Protein AF-A0A7L6A800-F1 (afdb_monomer)

Radius of gyration: 19.6 Å; Cα contacts (8 Å, |Δi|>4): 62; chains: 1; bounding box: 36×36×52 Å

Sequence (90 aa):
MGADLVADLVRVQLAAALGREPTADEQLRAEVALRLHAGGARLHIAKRPAKLERYRRLRADLDAGLTYRDAARKHGVSERTAKRAGKTSG

Secondary structure (DSSP, 8-state):
----HHHHHHHHHHHHHTTPPPPHHHHHHHHHHHHHHTTT------S-HHHHHHHHHHHHHHHTT--HHHHHHHTT--HHHHHHHHH---

Mean predicted aligned error: 14.28 Å

Foldseek 3Di:
DQLPLVVLVVQCVVCVVVVHHRDPVSVVSNVVNCCVVCVVPPPCPPPPPVLVVLLVQLVVCVVVVDDLVRSCVVSVHDSVSSVVSNPPDD

Nearest PDB structures (foldseek):
  2r0q-assembly1_F  TM=5.580E-01  e=4.099E-01  Staphylococcus aureus
  4hri-assembly1_B  TM=4.386E-01  e=7.139E-01  Nostoc sp. PCC 7120 = FACHB-418
  4ld5-assembly1_B  TM=4.308E-01  e=1.243E+00  Staphylococcus aureus
  5ffz-assembly1_A-2  TM=4.073E-01  e=4.454E+00  Staphylococcus aureus

Structure (mmCIF, N/CA/C/O backbone):
data_AF-A0A7L6A800-F1
#
_entry.id   AF-A0A7L6A800-F1
#
loop_
_atom_site.group_PDB
_atom_site.id
_atom_site.type_symbol
_atom_site.label_atom_id
_atom_site.label_alt_id
_atom_site.label_comp_id
_atom_site.label_asym_id
_atom_site.label_entity_id
_atom_site.label_seq_id
_atom_site.pdbx_PDB_ins_code
_atom_site.Cartn_x
_atom_site.Cartn_y
_atom_site.Cartn_z
_atom_site.occupancy
_atom_site.B_iso_or_equiv
_atom_site.auth_seq_id
_atom_site.auth_comp_id
_atom_site.auth_asym_id
_atom_site.auth_atom_id
_atom_site.pdbx_PDB_model_num
ATOM 1 N N . MET A 1 1 ? 13.172 -6.709 -31.617 1.00 48.00 1 MET A N 1
ATOM 2 C CA . MET A 1 1 ? 12.575 -7.686 -30.682 1.00 48.00 1 MET A CA 1
ATOM 3 C C . MET A 1 1 ? 11.700 -6.906 -29.719 1.00 48.00 1 MET A C 1
ATOM 5 O O . MET A 1 1 ? 12.237 -6.100 -28.972 1.00 48.00 1 MET A O 1
ATOM 9 N N . GLY A 1 2 ? 10.375 -7.028 -29.824 1.00 53.53 2 GLY A N 1
ATOM 10 C CA . GLY A 1 2 ? 9.456 -6.350 -28.908 1.00 53.53 2 GLY A CA 1
ATOM 11 C C . GLY A 1 2 ? 9.512 -7.032 -27.546 1.00 53.53 2 GLY A C 1
ATOM 12 O O . GLY A 1 2 ? 9.298 -8.238 -27.470 1.00 53.53 2 GLY A O 1
ATOM 13 N N . ALA A 1 3 ? 9.871 -6.289 -26.502 1.00 59.75 3 ALA A N 1
ATOM 14 C CA . ALA A 1 3 ? 9.827 -6.787 -25.135 1.00 59.75 3 ALA A CA 1
ATOM 15 C C . ALA A 1 3 ? 8.356 -6.922 -24.719 1.00 59.75 3 ALA A C 1
ATOM 17 O O . ALA A 1 3 ? 7.661 -5.917 -24.560 1.00 59.75 3 ALA A O 1
ATOM 18 N N . ASP A 1 4 ? 7.868 -8.155 -24.599 1.00 79.88 4 ASP A N 1
ATOM 19 C CA . ASP A 1 4 ? 6.558 -8.421 -24.017 1.00 79.88 4 ASP A CA 1
ATOM 20 C C . ASP A 1 4 ? 6.695 -8.350 -22.494 1.00 79.88 4 ASP A C 1
ATOM 22 O O . ASP A 1 4 ? 7.114 -9.303 -21.832 1.00 79.88 4 ASP A O 1
ATOM 26 N N . LEU A 1 5 ? 6.356 -7.177 -21.953 1.00 75.00 5 LEU A N 1
ATOM 27 C CA . LEU A 1 5 ? 6.401 -6.888 -20.524 1.00 75.00 5 LEU A CA 1
ATOM 28 C C . LEU A 1 5 ? 5.667 -7.941 -19.692 1.00 75.00 5 LEU A C 1
ATOM 30 O O . LEU A 1 5 ? 6.139 -8.309 -18.618 1.00 75.00 5 LEU A O 1
ATOM 34 N N . VAL A 1 6 ? 4.516 -8.416 -20.169 1.00 78.56 6 VAL A N 1
ATOM 35 C CA . VAL A 1 6 ? 3.711 -9.384 -19.426 1.00 78.56 6 VAL A CA 1
ATOM 36 C C . VAL A 1 6 ? 4.446 -10.715 -19.382 1.00 78.56 6 VAL A C 1
ATOM 38 O O . VAL A 1 6 ? 4.590 -11.295 -18.308 1.00 78.56 6 VAL A O 1
ATOM 41 N N . ALA A 1 7 ? 4.989 -11.165 -20.512 1.00 82.25 7 ALA A N 1
ATOM 42 C CA . ALA A 1 7 ? 5.753 -12.404 -20.56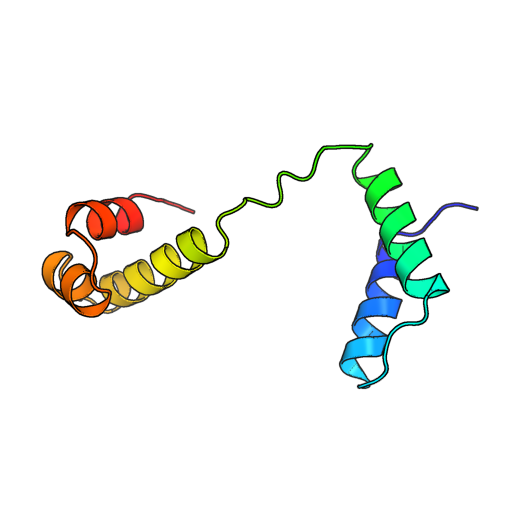5 1.00 82.25 7 ALA A CA 1
ATOM 43 C C . ALA A 1 7 ? 7.016 -12.356 -19.684 1.00 82.25 7 ALA A C 1
ATOM 45 O O . ALA A 1 7 ? 7.317 -13.333 -18.995 1.00 82.25 7 ALA A O 1
ATOM 46 N N . ASP A 1 8 ? 7.744 -11.237 -19.673 1.00 82.50 8 ASP A N 1
ATOM 47 C CA . ASP A 1 8 ? 8.961 -11.091 -18.866 1.00 82.50 8 ASP A CA 1
ATOM 48 C C . ASP A 1 8 ? 8.651 -11.013 -17.357 1.00 82.50 8 ASP A C 1
ATOM 50 O O . ASP A 1 8 ? 9.319 -11.671 -16.556 1.00 82.50 8 ASP A O 1
ATOM 54 N N . LEU A 1 9 ? 7.587 -10.307 -16.955 1.00 80.31 9 LEU A N 1
ATOM 55 C CA . LEU A 1 9 ? 7.136 -10.273 -15.557 1.00 80.31 9 LEU A CA 1
ATOM 56 C C . LEU A 1 9 ? 6.614 -11.632 -15.074 1.00 80.31 9 LEU A C 1
ATOM 58 O O . LEU A 1 9 ? 6.909 -12.038 -13.948 1.00 80.31 9 LEU A O 1
ATOM 62 N N . VAL A 1 10 ? 5.872 -12.354 -15.918 1.00 85.44 10 VAL A N 1
ATOM 63 C CA . VAL A 1 10 ? 5.355 -13.691 -15.591 1.00 85.44 10 VAL A CA 1
ATOM 64 C C . VAL A 1 10 ? 6.497 -14.676 -15.360 1.00 85.44 10 VAL A C 1
ATOM 66 O O . VAL A 1 10 ? 6.423 -15.464 -14.422 1.00 85.44 10 VAL A O 1
ATOM 69 N N . ARG A 1 11 ? 7.586 -14.617 -16.140 1.00 82.62 11 ARG A N 1
ATOM 70 C CA . ARG A 1 11 ? 8.755 -15.489 -15.916 1.00 82.62 11 ARG A CA 1
ATOM 71 C C . ARG A 1 11 ? 9.414 -15.240 -14.560 1.00 82.62 11 ARG A C 1
ATOM 73 O O . ARG A 1 11 ? 9.738 -16.203 -13.869 1.00 82.62 11 ARG A O 1
ATOM 80 N N . VAL A 1 12 ? 9.547 -13.976 -14.154 1.00 84.62 12 VAL A N 1
ATOM 81 C CA . VAL A 1 12 ? 10.089 -13.605 -12.836 1.00 84.62 12 VAL A CA 1
ATOM 82 C C . VAL A 1 12 ? 9.163 -14.057 -11.700 1.00 84.62 12 VAL A C 1
ATOM 84 O O . VAL A 1 12 ? 9.633 -14.614 -10.711 1.00 84.62 12 VAL A O 1
ATOM 87 N N . GLN A 1 13 ? 7.846 -13.884 -11.837 1.00 83.19 13 GLN A N 1
ATOM 88 C CA . GLN A 1 13 ? 6.893 -14.335 -10.815 1.00 83.19 13 GLN A CA 1
ATOM 89 C C . GLN A 1 13 ? 6.808 -15.860 -10.718 1.00 83.19 13 GLN A C 1
ATOM 91 O O . GLN A 1 13 ? 6.751 -16.402 -9.616 1.00 83.19 13 GLN A O 1
ATOM 96 N N . LEU A 1 14 ? 6.845 -16.559 -11.853 1.00 85.38 14 LEU A N 1
ATOM 97 C CA . LEU A 1 14 ? 6.863 -18.017 -11.901 1.00 85.38 14 LEU A CA 1
ATOM 98 C C . LEU A 1 14 ? 8.139 -18.576 -11.263 1.00 85.38 14 LEU A C 1
ATOM 100 O O . LEU A 1 14 ? 8.078 -19.592 -10.582 1.00 85.38 14 LEU A O 1
ATOM 104 N N . ALA A 1 15 ? 9.278 -17.899 -11.434 1.00 83.00 15 ALA A N 1
ATOM 105 C CA . ALA A 1 15 ? 10.515 -18.244 -10.743 1.00 83.00 15 ALA A CA 1
ATOM 106 C C . ALA A 1 15 ? 10.319 -18.269 -9.222 1.00 83.00 15 ALA A C 1
ATOM 108 O O . ALA A 1 15 ? 10.499 -19.307 -8.583 1.00 83.00 15 ALA A O 1
ATOM 109 N N . ALA A 1 16 ? 9.832 -17.156 -8.675 1.00 78.94 16 ALA A N 1
ATOM 110 C CA . ALA A 1 16 ? 9.575 -17.021 -7.249 1.00 78.94 16 ALA A CA 1
ATOM 111 C C . ALA A 1 16 ? 8.524 -18.028 -6.741 1.00 78.94 16 ALA A C 1
ATOM 113 O O . ALA A 1 16 ? 8.704 -18.618 -5.679 1.00 78.94 16 ALA A O 1
ATOM 114 N N . ALA A 1 17 ? 7.456 -18.276 -7.509 1.00 84.06 17 ALA A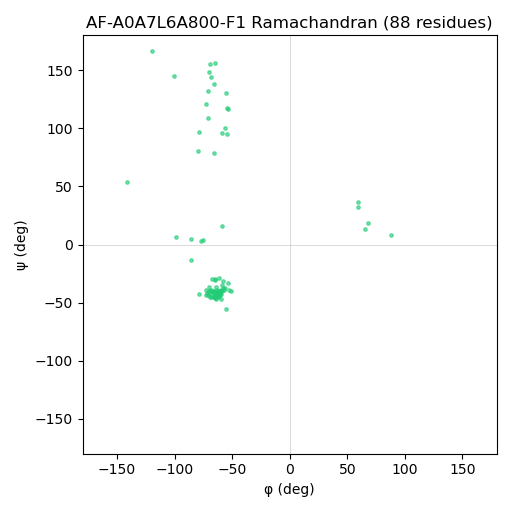 N 1
ATOM 115 C CA . ALA A 1 17 ? 6.413 -19.242 -7.153 1.00 84.06 17 ALA A CA 1
ATOM 116 C C . ALA A 1 17 ? 6.925 -20.693 -7.112 1.00 84.06 17 ALA A C 1
ATOM 118 O O . ALA A 1 17 ? 6.428 -21.503 -6.333 1.00 84.06 17 ALA A O 1
ATOM 119 N N . LEU A 1 18 ? 7.934 -21.012 -7.925 1.00 89.81 18 LEU A N 1
ATOM 120 C CA . LEU A 1 18 ? 8.615 -22.307 -7.939 1.00 89.81 18 LEU A CA 1
ATOM 121 C C . LEU A 1 18 ? 9.762 -22.392 -6.915 1.00 89.81 18 LEU A C 1
ATOM 123 O O . L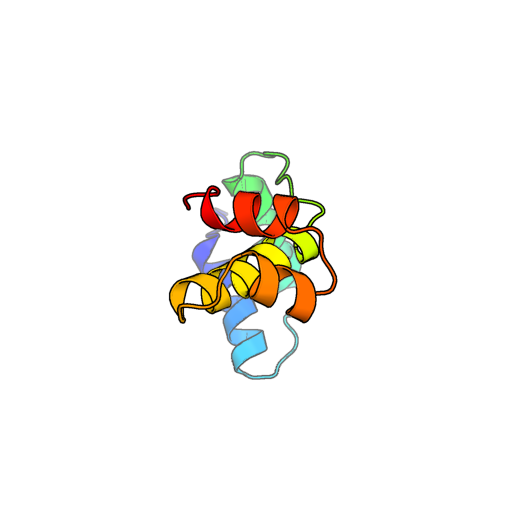EU A 1 18 ? 10.483 -23.387 -6.897 1.00 89.81 18 LEU A O 1
ATOM 127 N N . GLY A 1 19 ? 9.961 -21.362 -6.084 1.00 86.88 19 GLY A N 1
ATOM 128 C CA . GLY A 1 19 ? 11.050 -21.309 -5.105 1.00 86.88 19 GLY A CA 1
ATOM 129 C C . GLY A 1 19 ? 12.442 -21.193 -5.733 1.00 86.88 19 GLY A C 1
ATOM 130 O O . GLY A 1 19 ? 13.432 -21.491 -5.067 1.00 86.88 19 GLY A O 1
ATOM 131 N N . ARG A 1 20 ? 12.530 -20.784 -7.007 1.00 90.44 20 ARG A N 1
ATOM 132 C CA . ARG A 1 20 ? 13.800 -20.512 -7.687 1.00 90.44 20 ARG A CA 1
ATOM 133 C C . ARG A 1 20 ? 14.069 -19.013 -7.731 1.00 90.44 20 ARG A C 1
ATOM 135 O O . ARG A 1 20 ? 13.166 -18.206 -7.944 1.00 90.44 20 ARG A O 1
ATOM 142 N N . GLU A 1 21 ? 15.338 -18.651 -7.627 1.00 84.31 21 GLU A N 1
ATOM 143 C CA . GLU A 1 21 ? 15.758 -17.284 -7.909 1.00 84.31 21 GLU A CA 1
ATOM 144 C C . GLU A 1 21 ? 15.655 -17.016 -9.426 1.00 84.31 21 GLU A C 1
ATOM 146 O O . GLU 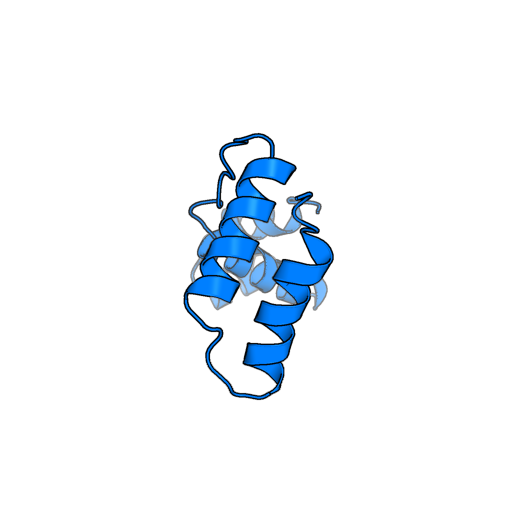A 1 21 ? 16.095 -17.845 -10.237 1.00 84.31 21 GLU A O 1
ATOM 151 N N . PRO A 1 22 ? 15.048 -15.894 -9.850 1.00 80.81 22 PRO A N 1
ATOM 152 C CA . PRO A 1 22 ? 15.039 -15.497 -11.251 1.00 80.81 22 PRO A CA 1
ATOM 153 C C . PRO A 1 22 ? 16.461 -15.163 -11.708 1.00 80.81 22 PRO A C 1
ATOM 155 O O . PRO A 1 22 ? 17.218 -14.500 -10.996 1.00 80.81 22 PRO A O 1
ATOM 158 N N . THR A 1 23 ? 16.820 -15.599 -12.913 1.00 85.94 23 THR A N 1
ATOM 159 C CA . THR A 1 23 ? 18.150 -15.351 -13.488 1.00 85.94 23 THR A CA 1
ATOM 160 C C . THR A 1 23 ? 18.387 -13.858 -13.732 1.00 85.94 23 THR A C 1
ATOM 162 O O . THR A 1 23 ? 17.441 -13.088 -13.916 1.00 85.94 23 THR A O 1
ATOM 165 N N . ALA A 1 24 ? 19.657 -13.440 -13.774 1.00 79.06 24 ALA A N 1
ATOM 166 C CA . ALA A 1 24 ? 20.024 -12.048 -14.048 1.00 79.06 24 ALA A CA 1
ATOM 167 C C . ALA A 1 24 ? 19.441 -11.543 -15.383 1.00 79.06 24 ALA A C 1
ATOM 169 O O . ALA A 1 24 ? 18.961 -10.415 -15.458 1.00 79.06 24 ALA A O 1
ATOM 170 N N . ASP A 1 25 ? 19.403 -12.398 -16.409 1.00 79.06 25 ASP A N 1
ATOM 171 C CA . ASP A 1 25 ? 18.789 -12.094 -17.703 1.00 79.06 25 ASP A CA 1
ATOM 172 C C . ASP A 1 25 ? 17.265 -11.926 -17.630 1.00 79.06 25 ASP A C 1
ATOM 174 O O . ASP A 1 25 ? 16.716 -11.019 -18.257 1.00 79.06 25 ASP A O 1
ATOM 178 N N . GLU A 1 26 ? 16.559 -12.765 -16.864 1.00 77.62 26 GLU A N 1
ATOM 179 C CA . GLU A 1 26 ? 15.109 -12.628 -16.655 1.00 77.62 26 GLU A CA 1
ATOM 180 C C . GLU A 1 26 ? 14.775 -11.323 -15.924 1.00 77.62 26 GLU A C 1
ATOM 182 O O . GLU A 1 26 ? 13.856 -10.606 -16.326 1.00 77.62 26 GLU A O 1
ATOM 187 N N . GLN A 1 27 ? 15.553 -10.986 -14.891 1.00 78.44 27 GLN A N 1
ATOM 188 C CA . GLN A 1 27 ? 15.402 -9.733 -14.151 1.00 78.44 27 GLN A CA 1
ATOM 189 C C . GLN A 1 27 ? 15.683 -8.518 -15.043 1.00 78.44 27 GLN A C 1
ATOM 191 O O . GLN A 1 27 ? 14.883 -7.582 -15.076 1.00 78.44 27 GLN A O 1
ATOM 196 N N . LEU A 1 28 ? 16.775 -8.552 -15.814 1.00 78.19 28 LEU A N 1
ATOM 197 C CA . LEU A 1 28 ? 17.161 -7.466 -16.713 1.00 78.19 28 LEU A CA 1
ATOM 198 C C . LEU A 1 28 ? 16.109 -7.234 -17.802 1.00 78.19 28 LEU A C 1
ATOM 200 O O . LEU A 1 28 ? 15.774 -6.089 -18.099 1.00 78.19 28 LEU A O 1
ATOM 204 N N . ARG A 1 29 ? 15.548 -8.299 -18.384 1.00 78.75 29 ARG A N 1
ATOM 205 C CA . ARG A 1 29 ? 14.483 -8.181 -19.392 1.00 78.75 29 ARG A CA 1
ATOM 206 C C . ARG A 1 29 ? 13.205 -7.601 -18.807 1.00 78.75 29 ARG A C 1
ATOM 208 O O . ARG A 1 29 ? 12.657 -6.675 -19.398 1.00 78.75 29 ARG A O 1
ATOM 215 N N . ALA A 1 30 ? 12.779 -8.069 -17.635 1.00 76.31 30 ALA A N 1
ATOM 216 C CA . ALA A 1 30 ? 11.618 -7.514 -16.947 1.00 76.31 30 ALA A CA 1
ATOM 217 C C . ALA A 1 30 ? 11.821 -6.029 -16.602 1.00 76.31 30 ALA A C 1
ATOM 219 O O . ALA A 1 30 ? 10.920 -5.216 -16.803 1.00 76.31 30 ALA A O 1
ATOM 220 N N . GLU A 1 31 ? 13.017 -5.646 -16.152 1.00 78.44 31 GLU A N 1
ATOM 221 C CA . GLU A 1 31 ? 13.356 -4.252 -15.870 1.00 78.44 31 GLU A CA 1
ATOM 222 C C . GLU A 1 31 ? 13.368 -3.383 -17.137 1.00 78.44 31 GLU A C 1
ATOM 224 O O . GLU A 1 31 ? 12.806 -2.285 -17.145 1.00 78.44 31 GLU A O 1
ATOM 229 N N . VAL A 1 32 ? 13.976 -3.859 -18.226 1.00 78.12 32 VAL A N 1
ATOM 230 C CA . VAL A 1 32 ? 14.000 -3.151 -19.514 1.00 78.12 32 VAL A CA 1
ATOM 231 C C . VAL A 1 32 ? 12.588 -3.008 -20.073 1.00 78.12 32 VAL A C 1
ATOM 233 O O . VAL A 1 32 ? 12.210 -1.913 -20.488 1.00 78.12 32 VAL A O 1
ATOM 236 N N . ALA A 1 33 ? 11.781 -4.068 -20.026 1.00 74.94 33 ALA A N 1
ATOM 237 C CA . ALA A 1 33 ? 10.392 -4.029 -20.454 1.00 74.94 33 ALA A CA 1
ATOM 238 C C . ALA A 1 33 ? 9.577 -3.034 -19.616 1.00 74.94 33 ALA A C 1
ATOM 240 O O . ALA A 1 33 ? 8.808 -2.253 -20.175 1.00 74.94 33 ALA A O 1
ATOM 241 N N . LEU A 1 34 ? 9.789 -2.990 -18.293 1.00 73.06 34 LEU A N 1
ATOM 242 C CA . LEU A 1 34 ? 9.154 -2.011 -17.406 1.00 73.06 34 LEU A CA 1
ATOM 243 C C . LEU A 1 34 ? 9.565 -0.581 -17.765 1.00 73.06 34 LEU A C 1
ATOM 245 O O . LEU A 1 34 ? 8.710 0.297 -17.841 1.00 73.06 34 LEU A O 1
ATOM 249 N N . ARG A 1 35 ? 10.854 -0.334 -18.017 1.00 71.88 35 ARG A N 1
ATOM 250 C CA . ARG A 1 35 ? 11.371 0.996 -18.384 1.00 71.88 35 ARG A CA 1
ATOM 251 C C . ARG A 1 35 ? 10.838 1.476 -19.734 1.00 71.88 35 ARG A C 1
ATOM 253 O O . ARG A 1 35 ? 10.491 2.651 -19.855 1.00 71.88 35 ARG A O 1
ATOM 260 N N . LEU A 1 36 ? 10.767 0.579 -20.719 1.00 71.12 36 LEU A N 1
ATOM 261 C CA . LEU A 1 36 ? 10.231 0.861 -22.052 1.00 71.12 36 LEU A CA 1
ATOM 262 C C . LEU A 1 36 ? 8.717 1.095 -22.009 1.00 71.12 36 LEU A C 1
ATOM 264 O O . LEU A 1 36 ? 8.237 2.065 -22.587 1.00 71.12 36 LEU A O 1
ATOM 268 N N . HIS A 1 37 ? 7.971 0.252 -21.289 1.00 69.56 37 HIS A N 1
ATOM 269 C CA . HIS A 1 37 ? 6.514 0.357 -21.197 1.00 69.56 37 HIS A CA 1
ATOM 270 C C . HIS A 1 37 ? 6.058 1.544 -20.343 1.00 69.56 37 HIS A C 1
ATOM 272 O O . HIS A 1 37 ? 5.121 2.246 -20.706 1.00 69.56 37 HIS A O 1
ATOM 278 N N . ALA A 1 38 ? 6.749 1.821 -19.234 1.00 66.56 38 ALA A N 1
ATOM 279 C CA . ALA A 1 38 ? 6.481 2.997 -18.414 1.00 66.56 38 ALA A CA 1
ATOM 280 C C . ALA A 1 38 ? 7.046 4.292 -19.029 1.00 66.56 38 ALA A C 1
ATOM 282 O O . ALA A 1 38 ? 6.941 5.342 -18.404 1.00 66.56 38 ALA A O 1
ATOM 283 N N . GLY A 1 39 ? 7.652 4.254 -20.224 1.00 60.03 39 GLY A N 1
ATOM 284 C CA . GLY A 1 39 ? 8.076 5.447 -20.966 1.00 60.03 39 GLY A CA 1
ATOM 285 C C . GLY A 1 39 ? 9.072 6.337 -20.219 1.00 60.03 39 GLY A C 1
ATOM 286 O O . GLY A 1 39 ? 9.016 7.559 -20.337 1.00 60.03 39 GLY A O 1
ATOM 287 N N . GLY A 1 40 ? 9.937 5.757 -19.379 1.00 53.06 40 GLY A N 1
ATOM 288 C CA . GLY A 1 40 ? 10.821 6.539 -18.507 1.00 53.06 40 GLY A CA 1
ATOM 289 C C . GLY A 1 40 ? 10.086 7.362 -17.440 1.00 53.06 40 GLY A C 1
ATOM 290 O O . GLY A 1 40 ? 10.703 8.220 -16.802 1.00 53.06 40 GLY A O 1
ATOM 291 N N . ALA A 1 41 ? 8.790 7.111 -17.210 1.00 48.56 41 ALA A N 1
ATOM 292 C CA . ALA A 1 41 ? 8.066 7.681 -16.091 1.00 48.56 41 ALA A CA 1
ATOM 293 C C . ALA A 1 41 ? 8.837 7.333 -14.823 1.00 48.56 41 ALA A C 1
ATOM 295 O O . ALA A 1 41 ? 9.023 6.163 -14.479 1.00 48.56 41 ALA A O 1
ATOM 296 N N . ARG A 1 42 ? 9.309 8.373 -14.132 1.00 45.66 42 ARG A N 1
ATOM 297 C CA . ARG A 1 42 ? 9.785 8.266 -12.760 1.00 45.66 42 ARG A CA 1
ATOM 298 C C . ARG A 1 42 ? 8.649 7.643 -11.965 1.00 45.66 42 ARG A C 1
ATOM 300 O O . ARG A 1 42 ? 7.744 8.348 -11.524 1.00 45.66 42 ARG A O 1
ATOM 307 N N . LEU A 1 43 ? 8.695 6.324 -11.794 1.00 46.91 43 LEU A N 1
ATOM 308 C CA . LEU A 1 43 ? 7.917 5.636 -10.788 1.00 46.91 43 LEU A CA 1
ATOM 309 C C . LEU A 1 43 ? 8.323 6.305 -9.482 1.00 46.91 43 LEU A C 1
ATOM 311 O O . LEU A 1 43 ? 9.402 6.062 -8.940 1.00 46.91 43 LEU A O 1
ATOM 315 N N . HIS A 1 44 ? 7.479 7.216 -9.003 1.00 45.22 44 HIS A N 1
ATOM 316 C CA . HIS A 1 44 ? 7.515 7.658 -7.627 1.00 45.22 44 HIS A CA 1
ATOM 317 C C . HIS A 1 44 ? 7.114 6.423 -6.822 1.00 45.22 44 HIS A C 1
ATOM 319 O O . HIS A 1 44 ? 5.963 6.271 -6.421 1.00 45.22 44 HIS A O 1
ATOM 325 N N . ILE A 1 45 ? 8.067 5.505 -6.627 1.00 48.34 45 ILE A N 1
ATOM 326 C CA . ILE A 1 45 ? 7.986 4.460 -5.620 1.00 48.34 45 ILE A CA 1
ATOM 327 C C . ILE A 1 45 ? 7.849 5.253 -4.334 1.00 48.34 45 ILE A C 1
ATOM 329 O O . ILE A 1 45 ? 8.810 5.850 -3.840 1.00 48.34 45 ILE A O 1
ATOM 333 N N . ALA A 1 46 ? 6.600 5.426 -3.904 1.00 45.34 46 ALA A N 1
ATOM 334 C CA . ALA A 1 46 ? 6.263 6.315 -2.822 1.00 45.34 46 ALA A CA 1
ATOM 335 C C . ALA A 1 46 ? 7.138 5.898 -1.647 1.00 45.34 46 ALA A C 1
ATOM 337 O O . ALA A 1 46 ? 7.022 4.782 -1.150 1.00 45.34 46 ALA A O 1
ATOM 338 N N . LYS A 1 47 ? 8.022 6.802 -1.212 1.00 45.19 47 LYS A N 1
ATOM 339 C CA . LYS A 1 47 ? 8.995 6.642 -0.119 1.00 45.19 47 LYS A CA 1
ATOM 340 C C . LYS A 1 47 ? 8.354 6.308 1.241 1.00 45.19 47 LYS A C 1
ATOM 342 O O . LYS A 1 47 ? 8.958 6.524 2.286 1.00 45.19 47 LYS A O 1
ATOM 347 N N . ARG A 1 48 ? 7.091 5.876 1.279 1.00 52.91 48 ARG A N 1
ATOM 348 C CA . ARG A 1 48 ? 6.326 5.615 2.492 1.00 52.91 48 ARG A CA 1
ATOM 349 C C . ARG A 1 48 ? 5.417 4.378 2.383 1.00 52.91 48 ARG A C 1
ATOM 351 O O . ARG A 1 48 ? 4.239 4.504 2.733 1.00 52.91 48 ARG A O 1
ATOM 358 N N . PRO A 1 49 ? 5.926 3.185 2.007 1.00 59.34 49 PRO A N 1
ATOM 359 C CA . PRO A 1 49 ? 5.166 1.944 2.189 1.00 59.34 49 PRO 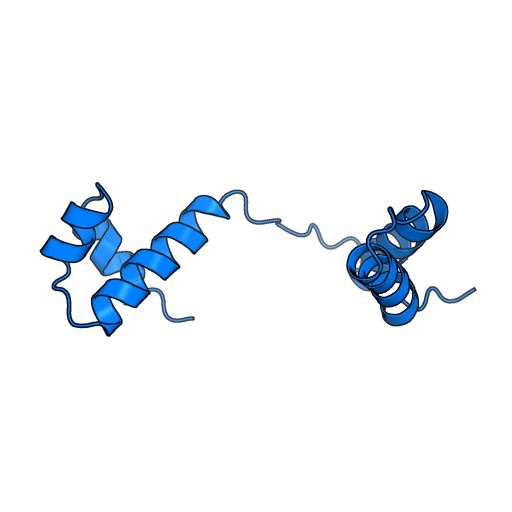A CA 1
ATOM 360 C C . PRO A 1 49 ? 4.703 1.811 3.648 1.00 59.34 49 PRO A C 1
ATOM 362 O O . PRO A 1 49 ? 3.538 1.538 3.908 1.00 59.34 49 PRO A O 1
ATOM 365 N N . ALA A 1 50 ? 5.552 2.203 4.604 1.00 67.50 50 ALA A N 1
ATOM 366 C CA . ALA A 1 50 ? 5.218 2.233 6.026 1.00 67.50 50 ALA A CA 1
ATOM 367 C C . ALA A 1 50 ? 4.058 3.183 6.396 1.00 67.50 50 ALA A C 1
ATOM 369 O O . ALA A 1 50 ? 3.359 2.937 7.376 1.00 67.50 50 ALA A O 1
ATOM 370 N N . LYS A 1 51 ? 3.82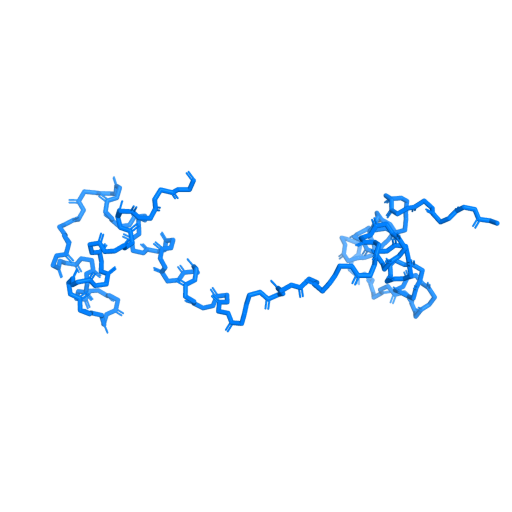9 4.279 5.651 1.00 73.94 51 LYS A N 1
ATOM 371 C CA . LYS A 1 51 ? 2.695 5.186 5.917 1.00 73.94 51 LYS A CA 1
ATOM 372 C C . LYS A 1 51 ? 1.395 4.611 5.365 1.00 73.94 51 LYS A C 1
ATOM 374 O O . LYS A 1 51 ? 0.380 4.693 6.047 1.00 73.94 51 LYS A O 1
ATOM 379 N N . LEU A 1 52 ? 1.436 4.048 4.158 1.00 76.75 52 LEU A N 1
ATOM 380 C CA . LEU A 1 52 ? 0.273 3.412 3.538 1.00 76.75 52 LEU A CA 1
ATOM 381 C C . LEU A 1 52 ? -0.160 2.181 4.331 1.00 76.75 52 LEU A C 1
ATOM 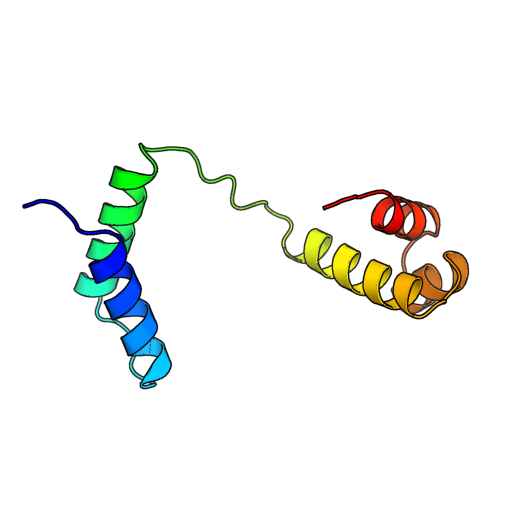383 O O . LEU A 1 52 ? -1.331 2.062 4.672 1.00 76.75 52 LEU A O 1
ATOM 387 N N . GLU A 1 53 ? 0.793 1.338 4.718 1.00 81.50 53 GLU A N 1
ATOM 388 C CA . GLU A 1 53 ? 0.543 0.167 5.556 1.00 81.50 53 GLU A CA 1
ATOM 389 C C . GLU A 1 53 ? -0.044 0.561 6.918 1.00 81.50 53 GLU A C 1
ATOM 391 O O . GLU A 1 53 ? -1.038 -0.001 7.372 1.00 81.50 53 GLU A O 1
ATOM 396 N N . ARG A 1 54 ? 0.493 1.615 7.545 1.00 84.88 54 ARG A N 1
ATOM 397 C CA . ARG A 1 54 ? -0.068 2.157 8.789 1.00 84.88 54 ARG A CA 1
ATOM 398 C C . ARG A 1 54 ? -1.500 2.666 8.612 1.00 84.88 54 ARG A C 1
ATOM 400 O O . ARG A 1 54 ? -2.324 2.469 9.498 1.00 84.88 54 ARG A O 1
ATOM 407 N N . TYR A 1 55 ? -1.806 3.326 7.495 1.00 87.50 55 TYR A N 1
ATOM 408 C CA . TYR A 1 55 ? -3.158 3.827 7.224 1.00 87.50 55 TYR A CA 1
ATOM 409 C C . TYR A 1 55 ? -4.133 2.683 6.950 1.00 87.50 55 TYR A C 1
ATOM 411 O O . TYR A 1 55 ? -5.258 2.743 7.434 1.00 87.50 55 TYR A O 1
ATOM 419 N N . ARG A 1 56 ? -3.694 1.618 6.267 1.00 87.19 56 ARG A N 1
ATOM 420 C CA . ARG A 1 56 ? -4.482 0.392 6.076 1.00 87.19 56 ARG A CA 1
ATOM 421 C C . ARG A 1 56 ? -4.845 -0.262 7.406 1.00 87.19 56 ARG A C 1
ATOM 423 O O . ARG A 1 56 ? -6.012 -0.553 7.627 1.00 87.19 56 ARG A O 1
ATOM 430 N N . ARG A 1 57 ? -3.879 -0.416 8.319 1.00 89.00 57 ARG A N 1
ATOM 431 C CA . ARG A 1 57 ? -4.124 -0.999 9.653 1.00 89.00 57 ARG A CA 1
ATOM 432 C C . ARG A 1 57 ? -5.069 -0.154 10.502 1.00 89.00 57 ARG A C 1
ATOM 434 O O . ARG A 1 57 ? -5.992 -0.691 11.099 1.00 89.00 57 ARG A O 1
ATOM 441 N N . LEU A 1 58 ? -4.869 1.167 10.516 1.00 89.81 58 LEU A N 1
ATOM 442 C CA . LEU A 1 58 ? -5.781 2.090 11.198 1.00 89.81 58 LEU A CA 1
ATOM 443 C C . LEU A 1 58 ? -7.197 2.002 10.628 1.00 89.81 58 LEU A C 1
ATOM 445 O O . LEU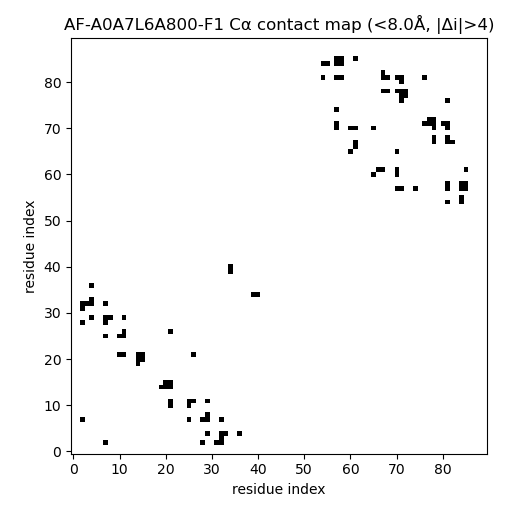 A 1 58 ? -8.154 2.056 11.386 1.00 89.81 58 LEU A O 1
ATOM 449 N N . ARG A 1 59 ? -7.331 1.863 9.307 1.00 88.94 59 ARG A N 1
ATOM 450 C CA . ARG A 1 59 ? -8.632 1.755 8.650 1.00 88.94 59 ARG A CA 1
ATOM 451 C C . ARG A 1 59 ? -9.332 0.436 8.961 1.00 88.94 59 ARG A C 1
ATOM 453 O O . ARG A 1 59 ? -10.495 0.482 9.319 1.00 88.94 59 ARG A O 1
ATOM 460 N N . ALA A 1 60 ? -8.615 -0.686 8.950 1.00 90.88 60 ALA A N 1
ATOM 461 C CA . ALA A 1 60 ? -9.169 -1.978 9.351 1.00 90.88 60 ALA A CA 1
ATOM 462 C C . ALA A 1 60 ? -9.742 -1.954 10.781 1.00 90.88 60 ALA A C 1
ATOM 464 O O . ALA A 1 60 ? -10.801 -2.517 11.027 1.00 90.88 60 ALA A O 1
ATOM 465 N N . ASP A 1 61 ? -9.081 -1.260 11.712 1.00 91.81 61 ASP A N 1
ATOM 466 C CA . ASP A 1 61 ? -9.603 -1.093 13.072 1.00 91.81 61 ASP A CA 1
ATOM 467 C C . ASP A 1 61 ? -10.848 -0.192 13.121 1.00 91.81 61 ASP A C 1
ATOM 469 O O . ASP A 1 61 ? -11.794 -0.494 13.845 1.00 91.81 61 ASP A O 1
ATOM 473 N N . LEU A 1 62 ? -10.875 0.897 12.346 1.00 89.56 62 LEU A N 1
ATOM 474 C CA . LEU A 1 62 ? -12.056 1.764 12.242 1.00 89.56 62 LEU A CA 1
ATOM 475 C C . LEU A 1 62 ? -13.248 1.025 11.612 1.00 89.56 62 LEU A C 1
ATOM 477 O O . LEU A 1 62 ? -14.367 1.154 12.102 1.00 89.56 62 LEU A O 1
ATOM 481 N N . ASP A 1 63 ? -13.003 0.223 10.574 1.00 89.88 63 ASP A N 1
ATOM 482 C CA . ASP A 1 63 ? -14.014 -0.606 9.907 1.00 89.88 63 ASP A CA 1
ATOM 483 C C . ASP A 1 63 ? -14.521 -1.727 10.836 1.00 89.88 63 ASP A C 1
ATOM 485 O O . ASP A 1 63 ? -15.690 -2.099 10.781 1.00 89.88 63 ASP A O 1
ATOM 489 N N . ALA A 1 64 ? -13.677 -2.210 11.756 1.00 91.56 64 ALA A N 1
ATOM 490 C CA . ALA A 1 64 ? -14.060 -3.121 12.838 1.00 91.56 64 ALA A CA 1
ATOM 491 C C . ALA A 1 64 ? -14.833 -2.431 13.986 1.00 91.56 64 ALA A C 1
ATOM 493 O O . ALA A 1 64 ? -15.141 -3.069 14.993 1.00 91.56 64 ALA A O 1
ATOM 494 N N . GLY A 1 65 ? -15.143 -1.136 13.857 1.00 90.88 65 GLY A N 1
ATOM 495 C CA . GLY A 1 65 ? -15.946 -0.375 14.813 1.00 90.88 65 GLY A CA 1
ATOM 496 C C . GLY A 1 65 ? -15.155 0.265 15.955 1.00 90.88 65 GLY A C 1
ATOM 497 O O . GLY A 1 65 ? -15.766 0.809 16.878 1.00 90.88 65 GLY A O 1
ATOM 498 N N . LEU A 1 66 ? -13.814 0.241 15.926 1.00 92.38 66 LEU A N 1
ATOM 499 C CA . LEU A 1 66 ? -13.028 0.961 16.929 1.00 92.38 66 LEU A CA 1
ATOM 500 C C . LEU A 1 66 ? -13.193 2.470 16.747 1.00 92.38 66 LEU A C 1
ATOM 502 O O . LEU A 1 66 ? -13.221 3.002 15.636 1.00 92.38 66 LEU A O 1
ATOM 506 N N . THR A 1 67 ? -13.216 3.194 17.864 1.00 93.19 67 THR A N 1
ATOM 507 C CA . THR A 1 67 ? -13.201 4.654 17.818 1.00 93.19 67 THR A CA 1
ATOM 508 C C . THR A 1 67 ? -11.842 5.161 17.326 1.00 93.19 67 THR A C 1
ATOM 510 O O . THR A 1 67 ? -10.802 4.522 17.515 1.00 93.19 67 THR A O 1
ATOM 513 N N . TYR A 1 68 ? -11.809 6.370 16.753 1.00 90.88 68 TYR A N 1
ATOM 514 C CA . TYR A 1 68 ? -10.554 7.011 16.332 1.00 90.88 68 TYR A CA 1
ATOM 515 C C . TYR A 1 68 ? -9.513 7.094 17.453 1.00 90.88 68 TYR A C 1
ATOM 517 O O . TYR A 1 68 ? -8.315 7.012 17.183 1.00 90.88 68 TYR A O 1
ATOM 525 N N . ARG A 1 69 ? -9.963 7.259 18.700 1.00 93.75 69 ARG A N 1
ATOM 526 C CA . ARG A 1 69 ? -9.097 7.347 19.876 1.00 93.75 69 ARG A CA 1
ATOM 527 C C . ARG A 1 69 ? -8.461 5.997 20.201 1.00 93.75 69 ARG A C 1
ATOM 529 O O . ARG A 1 69 ? -7.261 5.947 20.468 1.00 93.75 69 ARG A O 1
ATOM 536 N N . ASP A 1 70 ? -9.236 4.920 20.135 1.00 92.94 70 ASP A N 1
ATOM 537 C CA . ASP A 1 70 ? -8.759 3.572 20.454 1.00 92.94 70 ASP A CA 1
ATOM 538 C C . ASP A 1 70 ? -7.831 3.036 19.366 1.00 92.94 70 ASP A C 1
ATOM 540 O O . ASP A 1 70 ? -6.740 2.551 19.672 1.00 92.94 70 ASP A O 1
ATOM 544 N N . ALA A 1 71 ? -8.189 3.238 18.094 1.00 91.00 71 ALA A N 1
ATOM 545 C CA . ALA A 1 71 ? -7.315 2.924 16.969 1.00 91.00 71 ALA A CA 1
ATOM 546 C C . ALA A 1 71 ? -5.993 3.716 17.055 1.00 91.00 71 ALA A C 1
ATOM 548 O O . ALA A 1 71 ? -4.908 3.164 16.877 1.00 91.00 71 ALA A O 1
ATOM 549 N N . ALA A 1 72 ? -6.044 5.006 17.402 1.00 91.56 72 ALA A N 1
ATOM 550 C CA . ALA A 1 72 ? -4.838 5.813 17.560 1.00 91.56 72 ALA A CA 1
ATOM 551 C C . ALA A 1 72 ? -3.931 5.313 18.698 1.00 91.56 72 ALA A C 1
ATOM 553 O O . ALA A 1 72 ? -2.720 5.189 18.503 1.00 91.56 72 ALA A O 1
AT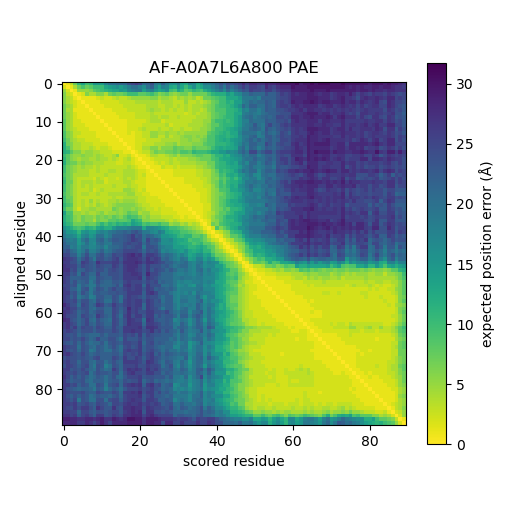OM 554 N N . ARG A 1 73 ? -4.516 4.972 19.855 1.00 93.12 73 ARG A N 1
ATOM 555 C CA . ARG A 1 73 ? -3.787 4.423 21.008 1.00 93.12 73 ARG A CA 1
ATOM 556 C C . ARG A 1 73 ? -3.134 3.080 20.671 1.00 93.12 73 ARG A C 1
ATOM 558 O O . ARG A 1 73 ? -1.954 2.909 20.958 1.00 93.12 73 ARG A O 1
ATOM 565 N N . LYS A 1 74 ? -3.864 2.173 20.013 1.00 91.19 74 LYS A N 1
ATOM 566 C CA . LYS A 1 74 ? -3.371 0.849 19.593 1.00 91.19 74 LYS A CA 1
ATOM 567 C C . LYS A 1 74 ? -2.138 0.935 18.689 1.00 91.19 74 LYS A C 1
ATOM 569 O O . LYS A 1 74 ? -1.226 0.128 18.818 1.00 91.19 74 LYS A O 1
ATOM 574 N N . HIS A 1 75 ? -2.088 1.933 17.805 1.00 87.56 75 HIS A N 1
ATOM 575 C CA . HIS A 1 75 ? -0.986 2.122 16.850 1.00 87.56 75 HIS A CA 1
ATOM 576 C C . HIS A 1 75 ? 0.060 3.158 17.286 1.00 87.56 75 HIS A C 1
ATOM 578 O O . HIS A 1 75 ? 0.945 3.493 16.494 1.00 87.56 75 HIS A O 1
ATOM 584 N N . GLY A 1 76 ? -0.035 3.695 18.509 1.00 90.69 76 GLY A N 1
ATOM 585 C CA . GLY A 1 76 ? 0.904 4.696 19.029 1.00 90.69 76 GLY A CA 1
ATOM 586 C C . GLY A 1 76 ? 0.955 5.977 18.189 1.00 90.69 76 GLY A C 1
ATOM 587 O O . GLY A 1 76 ? 2.024 6.547 17.973 1.00 90.69 76 GLY A O 1
ATOM 588 N N . VAL A 1 77 ? -0.186 6.411 17.649 1.00 90.44 77 VAL A N 1
ATOM 589 C CA . VAL A 1 77 ? -0.294 7.619 16.819 1.00 90.44 77 VAL A CA 1
ATOM 590 C C . VAL A 1 77 ? -1.241 8.640 17.434 1.00 90.44 77 VAL A C 1
ATOM 592 O O . VAL A 1 77 ? -2.029 8.343 18.325 1.00 90.44 77 VAL A O 1
ATOM 595 N N . SER A 1 78 ? -1.201 9.869 16.921 1.00 92.19 78 SER A N 1
ATOM 596 C CA . SER A 1 78 ? -2.197 10.878 17.268 1.00 92.19 78 SER A CA 1
ATOM 597 C C . SER A 1 78 ? -3.567 10.544 16.673 1.00 92.19 78 SER A C 1
ATOM 599 O O . SER A 1 78 ? -3.673 10.044 15.550 1.00 92.19 78 SER A O 1
ATOM 601 N N . GLU A 1 79 ? -4.636 10.931 17.367 1.00 91.06 79 GLU A N 1
ATOM 602 C CA . GLU A 1 79 ? -6.014 10.789 16.873 1.00 91.06 79 GLU A CA 1
ATOM 603 C C . GLU A 1 79 ? -6.228 11.518 15.534 1.00 91.06 79 GLU A C 1
ATOM 605 O O . GLU A 1 79 ? -6.957 11.052 14.659 1.00 91.06 79 GLU A O 1
ATOM 610 N N . ARG A 1 80 ? -5.508 12.627 15.309 1.00 91.62 80 ARG A N 1
ATOM 611 C CA . ARG A 1 80 ? -5.484 13.332 14.017 1.00 91.62 80 ARG A CA 1
ATOM 612 C C . ARG A 1 80 ? -4.998 12.430 12.878 1.00 91.62 80 ARG A C 1
ATOM 614 O O . ARG A 1 80 ? -5.488 12.553 11.758 1.00 91.62 80 ARG A O 1
ATOM 621 N N . THR A 1 81 ? -4.055 11.527 13.150 1.00 87.94 81 THR A N 1
ATOM 622 C CA . THR A 1 81 ? -3.553 10.553 12.170 1.00 87.94 81 THR A CA 1
ATOM 623 C C . THR A 1 81 ? -4.595 9.478 11.875 1.00 87.94 81 THR A C 1
ATOM 625 O O . THR A 1 81 ? -4.810 9.177 10.704 1.00 87.94 81 THR A O 1
ATOM 628 N N . ALA A 1 82 ? -5.295 8.971 12.895 1.00 87.44 82 ALA A N 1
ATOM 629 C CA . ALA A 1 82 ? -6.402 8.026 12.717 1.00 87.44 82 ALA A CA 1
ATOM 630 C C . ALA A 1 82 ? -7.562 8.644 11.912 1.00 87.44 82 ALA A C 1
ATOM 632 O O . ALA A 1 82 ? -8.024 8.056 10.939 1.00 87.44 82 ALA A O 1
ATOM 633 N N . LYS A 1 83 ? -7.953 9.889 12.220 1.00 90.38 83 LYS A N 1
ATOM 634 C CA . LYS A 1 83 ? -8.946 10.647 11.434 1.00 90.38 83 LYS A CA 1
ATOM 635 C C . LYS A 1 83 ? -8.515 10.830 9.981 1.00 90.38 83 LYS A C 1
ATOM 637 O O . LYS A 1 83 ? -9.333 10.736 9.071 1.00 90.38 83 LYS A O 1
ATOM 642 N N . ARG A 1 84 ? -7.225 11.093 9.744 1.00 88.50 84 ARG A N 1
ATOM 643 C CA . ARG A 1 84 ? -6.687 11.223 8.385 1.00 88.50 84 ARG A CA 1
ATOM 644 C C . ARG A 1 84 ? -6.752 9.894 7.638 1.00 88.50 84 ARG A C 1
ATOM 646 O O . ARG A 1 84 ? -7.121 9.911 6.474 1.00 88.50 84 ARG A O 1
ATOM 653 N N . ALA A 1 85 ? -6.461 8.775 8.300 1.00 85.94 85 ALA A N 1
ATOM 654 C CA . ALA A 1 85 ? -6.596 7.443 7.713 1.00 85.94 85 ALA A CA 1
ATOM 655 C C . ALA A 1 85 ? -8.051 7.141 7.306 1.00 85.94 85 ALA A C 1
ATOM 657 O O . ALA A 1 85 ? -8.269 6.718 6.177 1.00 85.94 85 ALA A O 1
ATOM 658 N N . GLY A 1 86 ? -9.038 7.470 8.152 1.00 82.75 86 GLY A N 1
ATOM 659 C CA . GLY A 1 86 ? -10.464 7.308 7.821 1.00 82.75 86 GLY A CA 1
ATOM 660 C C . GLY A 1 86 ? -10.958 8.199 6.671 1.00 82.75 86 GLY A C 1
ATOM 661 O O . GLY A 1 86 ? -11.828 7.798 5.910 1.00 82.75 86 GLY A O 1
ATOM 662 N N . LYS A 1 87 ? -10.374 9.393 6.499 1.00 84.12 87 LYS A N 1
ATOM 663 C CA . LYS A 1 87 ? -10.706 10.322 5.398 1.00 84.12 87 LYS A CA 1
ATOM 664 C C . LYS A 1 87 ? -9.949 10.063 4.100 1.00 84.12 87 LYS A C 1
ATOM 666 O O . LYS A 1 87 ? -10.272 10.673 3.085 1.00 84.12 87 LYS A O 1
ATOM 671 N N . THR A 1 88 ? -8.894 9.252 4.132 1.00 70.06 88 THR A N 1
ATOM 672 C CA . THR A 1 88 ? -8.139 8.934 2.919 1.00 70.06 88 THR A CA 1
ATOM 673 C C . THR A 1 88 ? -8.932 7.867 2.171 1.00 70.06 88 THR A C 1
ATOM 675 O O . THR A 1 88 ? -8.669 6.676 2.328 1.00 70.06 88 THR A O 1
ATOM 678 N N . SER A 1 89 ? -9.964 8.290 1.437 1.00 52.19 89 SER A N 1
ATOM 679 C CA . SER A 1 89 ? -10.677 7.445 0.481 1.00 52.19 89 SER A CA 1
ATOM 680 C C . SER A 1 89 ? -9.660 6.874 -0.508 1.00 52.19 89 SER A C 1
ATOM 682 O O . SER A 1 89 ? -8.789 7.610 -0.978 1.00 52.19 89 SER A O 1
ATOM 684 N N . GLY A 1 90 ? -9.713 5.557 -0.712 1.00 48.66 90 GLY A N 1
ATOM 685 C CA . GLY A 1 90 ? -9.024 4.927 -1.835 1.00 48.66 90 GLY A CA 1
ATOM 686 C C . GLY A 1 90 ? -9.753 5.283 -3.116 1.00 48.66 90 GLY A C 1
ATOM 687 O O . GLY A 1 90 ? -10.987 5.471 -3.017 1.00 48.66 90 GLY A O 1
#

pLDDT: mean 78.11, std 14.35, range [45.19, 93.75]

Solvent-accessible surface area (backbone atoms only — not comparable to full-atom values): 5138 Å² total; per-residue (Å²): 133,86,70,54,42,66,62,32,43,47,53,41,52,50,23,54,75,72,75,38,83,58,50,72,66,48,51,52,48,26,50,50,20,47,44,61,74,51,68,69,59,78,76,74,72,64,96,44,63,70,56,53,52,51,32,51,54,42,32,54,37,43,76,71,68,42,50,49,62,56,38,8,59,77,69,76,48,54,45,71,54,33,50,47,31,70,66,57,73,129